Protein AF-A0A6G2DR24-F1 (afdb_monomer_lite)

Sequence (87 aa):
GTGARIVTSHDDVCLIEFQVPASQDFKLAHKEIDQILKRAQVRPLAVGVHNDRQLLQFCYTSEVADSALKILDEAGLPGELRLRQGL

Foldseek 3Di:
DPPPPPQPQPPQKKKKKWQDDPVDDLVVLVVVLVVLCVVVVNAFPDWDQDPVRSMIIGIDGNVCQVVSQVSVVVVVRPTDIDMGHGD

Secondary structure (DSSP, 8-state):
------------EEEEEEE--TTS-HHHHHHHHHHHHHHTT---SEEEEEGGGTEEEEEEEHHHHHHHHHHHHHTT-SSEEEEEE--

Radius of gyration: 14.56 Å; chains: 1; bounding box: 30×23×48 Å

Organism: Streptococcus pneumoniae (NCBI:txid1313)

Structure (mmCIF, N/CA/C/O backbone):
data_AF-A0A6G2DR24-F1
#
_entry.id   AF-A0A6G2DR24-F1
#
loop_
_atom_site.group_PDB
_atom_site.id
_atom_site.type_symbol
_atom_site.label_atom_id
_atom_site.label_alt_id
_atom_site.label_comp_id
_atom_site.label_asym_id
_atom_site.label_entity_id
_atom_site.label_seq_id
_atom_site.pdbx_PDB_ins_code
_atom_site.Cartn_x
_atom_site.Cartn_y
_atom_site.Cartn_z
_atom_site.occupancy
_atom_site.B_iso_or_equiv
_atom_site.auth_seq_id
_atom_site.auth_comp_id
_atom_site.auth_asym_id
_atom_site.auth_atom_id
_atom_site.pdbx_PDB_model_num
ATOM 1 N N . GLY A 1 1 ? -17.631 0.817 -34.823 1.00 40.81 1 GLY A N 1
ATOM 2 C CA . GLY A 1 1 ? -16.287 1.351 -34.558 1.00 40.81 1 GLY A CA 1
ATOM 3 C C . GLY A 1 1 ? -15.719 0.632 -33.363 1.00 40.81 1 GLY A C 1
ATOM 4 O O . GLY A 1 1 ? -16.095 0.941 -32.243 1.00 40.81 1 GLY A O 1
ATOM 5 N N . THR A 1 2 ? -14.909 -0.393 -33.596 1.00 42.38 2 THR A N 1
ATOM 6 C CA . THR A 1 2 ? -14.198 -1.136 -32.554 1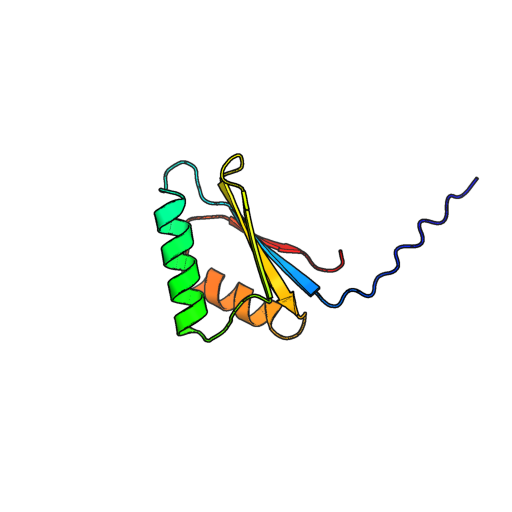.00 42.38 2 THR A CA 1
ATOM 7 C C . THR A 1 2 ? -13.059 -0.256 -32.056 1.00 42.38 2 THR A C 1
ATOM 9 O O . THR A 1 2 ? -12.022 -0.137 -32.699 1.00 42.38 2 THR A O 1
ATOM 12 N N . GLY A 1 3 ? -13.299 0.437 -30.942 1.00 40.75 3 GLY A N 1
ATOM 13 C CA . GLY A 1 3 ? -12.271 1.200 -30.248 1.00 40.75 3 GLY A CA 1
ATOM 14 C C . GLY A 1 3 ? -11.227 0.235 -29.712 1.00 40.75 3 GLY A C 1
ATOM 15 O O . GLY A 1 3 ? -11.445 -0.406 -28.686 1.00 40.75 3 GLY A O 1
ATOM 16 N N . ALA A 1 4 ? -10.116 0.104 -30.428 1.00 53.81 4 ALA A N 1
ATOM 17 C CA . ALA A 1 4 ? -8.922 -0.523 -29.900 1.00 53.81 4 ALA A CA 1
ATOM 18 C C . ALA A 1 4 ? -8.492 0.279 -28.663 1.00 53.81 4 ALA A C 1
ATOM 20 O O . ALA A 1 4 ? -7.982 1.392 -28.780 1.00 53.81 4 ALA A O 1
ATOM 21 N N . ARG A 1 5 ? -8.740 -0.260 -27.464 1.00 51.22 5 ARG A N 1
ATOM 22 C CA . ARG A 1 5 ? -8.036 0.199 -26.268 1.00 51.22 5 ARG A CA 1
ATOM 23 C C . ARG A 1 5 ? -6.642 -0.381 -26.368 1.00 51.22 5 ARG A C 1
ATOM 25 O O . ARG A 1 5 ? -6.430 -1.555 -26.084 1.00 51.22 5 ARG A O 1
ATOM 32 N N . ILE A 1 6 ? -5.720 0.441 -26.837 1.00 47.69 6 ILE A N 1
ATOM 33 C CA . ILE A 1 6 ? -4.299 0.175 -26.704 1.00 47.69 6 ILE A CA 1
ATOM 34 C C . ILE A 1 6 ? -4.011 0.309 -25.205 1.00 47.69 6 ILE A C 1
ATOM 36 O O . ILE A 1 6 ? -3.788 1.402 -24.700 1.00 47.69 6 ILE A O 1
ATOM 40 N N . VAL A 1 7 ? -4.134 -0.799 -24.478 1.00 52.16 7 VAL A N 1
ATOM 41 C CA . VAL A 1 7 ? -3.524 -0.954 -23.160 1.00 52.16 7 VAL A CA 1
ATOM 42 C C . VAL A 1 7 ? -2.056 -1.226 -23.435 1.00 52.16 7 VAL A C 1
ATOM 44 O O . VAL A 1 7 ? -1.673 -2.338 -23.788 1.00 52.16 7 VAL A O 1
ATOM 47 N N . THR A 1 8 ? -1.230 -0.187 -23.374 1.00 45.25 8 THR A N 1
ATOM 48 C CA . THR A 1 8 ? 0.217 -0.365 -23.268 1.00 45.25 8 THR A CA 1
ATOM 49 C C . THR A 1 8 ? 0.500 -0.942 -21.884 1.00 45.25 8 THR A C 1
ATOM 51 O O . THR A 1 8 ? 0.837 -0.217 -20.960 1.00 45.25 8 THR A O 1
ATOM 54 N N . SER A 1 9 ? 0.287 -2.250 -21.735 1.00 47.91 9 SER A N 1
ATOM 55 C CA . SER A 1 9 ? 0.732 -3.047 -20.596 1.00 47.91 9 SER A CA 1
ATOM 56 C C . SER A 1 9 ? 2.252 -3.117 -20.636 1.00 47.91 9 SER A C 1
ATOM 58 O O . SER A 1 9 ? 2.777 -4.025 -21.269 1.00 47.91 9 SER A O 1
ATOM 60 N N . HIS A 1 10 ? 2.946 -2.135 -20.067 1.00 54.09 10 HIS A N 1
ATOM 61 C CA . HIS A 1 10 ? 4.382 -2.205 -19.764 1.00 54.09 10 HIS A CA 1
ATOM 62 C C . HIS A 1 10 ? 4.758 -1.101 -18.768 1.00 54.09 10 HIS A C 1
ATOM 64 O O . HIS A 1 10 ? 5.598 -0.249 -19.031 1.00 54.09 10 HIS A O 1
ATOM 70 N N . ASP A 1 11 ? 4.113 -1.115 -17.609 1.00 53.62 11 ASP A N 1
ATOM 71 C CA . ASP A 1 11 ? 4.696 -0.537 -16.406 1.00 53.62 11 ASP A CA 1
ATOM 72 C C . ASP A 1 11 ? 4.782 -1.705 -15.416 1.00 53.62 11 ASP A C 1
ATOM 74 O O . ASP A 1 11 ? 3.772 -2.149 -14.872 1.00 53.62 11 ASP A O 1
ATOM 78 N N . ASP A 1 12 ? 5.975 -2.296 -15.279 1.00 72.75 12 ASP A N 1
ATOM 79 C CA . ASP A 1 12 ? 6.299 -3.456 -14.423 1.00 72.75 12 ASP A CA 1
ATOM 80 C C . ASP A 1 12 ? 6.235 -3.114 -12.920 1.00 72.75 12 ASP A C 1
ATOM 82 O O . ASP A 1 12 ? 7.100 -3.473 -12.112 1.00 72.75 12 ASP A O 1
ATOM 86 N N . VAL A 1 13 ? 5.202 -2.371 -12.534 1.00 82.19 13 VAL A N 1
ATOM 87 C CA . VAL A 1 13 ? 4.928 -1.970 -11.167 1.00 82.19 13 VAL A CA 1
ATOM 88 C C . VAL A 1 13 ? 3.608 -2.565 -10.702 1.00 82.19 13 VAL A C 1
ATOM 90 O O . VAL A 1 13 ? 2.590 -2.584 -11.394 1.00 82.19 13 VAL A O 1
ATOM 93 N N . CYS A 1 14 ? 3.640 -3.071 -9.482 1.00 90.12 14 CYS A N 1
ATOM 94 C CA . CYS A 1 14 ? 2.490 -3.574 -8.767 1.00 90.12 14 CYS A CA 1
ATOM 95 C C . CYS A 1 14 ? 2.129 -2.597 -7.651 1.00 90.12 14 CYS A C 1
ATOM 97 O O . CYS A 1 14 ? 2.996 -2.035 -6.979 1.00 90.12 14 CYS A O 1
ATOM 99 N N . LEU A 1 15 ? 0.834 -2.444 -7.415 1.00 92.31 15 LEU A N 1
ATOM 100 C CA . LEU A 1 15 ? 0.310 -1.715 -6.274 1.00 92.31 15 LEU A CA 1
ATOM 101 C C . LEU A 1 15 ? -0.242 -2.693 -5.250 1.00 92.31 15 LEU A C 1
ATOM 103 O O . LEU A 1 15 ? -1.088 -3.525 -5.568 1.00 92.31 15 LEU A O 1
ATOM 107 N N . ILE A 1 16 ? 0.191 -2.548 -4.006 1.00 93.69 16 ILE A N 1
ATOM 108 C CA . ILE A 1 16 ? -0.444 -3.186 -2.861 1.00 93.69 16 ILE A CA 1
ATOM 109 C C . ILE A 1 16 ? -1.312 -2.145 -2.172 1.00 93.69 16 ILE A C 1
ATOM 111 O O . ILE A 1 16 ? -0.839 -1.085 -1.773 1.00 93.69 16 ILE A O 1
ATOM 115 N N . GLU A 1 17 ? -2.589 -2.452 -2.048 1.00 94.81 17 GLU A N 1
ATOM 116 C CA . GLU A 1 17 ? -3.602 -1.654 -1.379 1.00 94.81 17 GLU A CA 1
ATOM 117 C C . GLU A 1 17 ? -3.916 -2.288 -0.022 1.00 94.81 17 GLU A C 1
ATOM 119 O O . GLU A 1 17 ? -4.249 -3.468 0.046 1.00 94.81 17 GLU A O 1
ATOM 124 N N . PHE A 1 18 ? -3.811 -1.509 1.054 1.00 94.50 18 PHE A N 1
ATOM 125 C CA . PHE A 1 18 ? -4.237 -1.905 2.391 1.00 94.50 18 PHE A CA 1
ATOM 126 C C . PHE A 1 18 ? -5.378 -1.015 2.865 1.00 94.50 18 PHE A C 1
ATOM 128 O O . PHE A 1 18 ? -5.199 0.183 3.111 1.00 94.50 18 PHE A O 1
ATOM 135 N N . GLN A 1 19 ? -6.553 -1.615 2.994 1.00 94.56 19 GLN A N 1
ATOM 136 C CA . GLN A 1 19 ? -7.739 -0.966 3.516 1.00 94.56 19 GLN A CA 1
ATOM 137 C C . GLN A 1 19 ? -7.729 -1.061 5.042 1.00 94.56 19 GLN A C 1
ATOM 139 O O . GLN A 1 19 ? -7.972 -2.127 5.613 1.00 94.56 19 GLN A O 1
ATOM 144 N N . VAL A 1 20 ? -7.472 0.068 5.699 1.00 92.94 20 VAL A N 1
ATOM 145 C CA . VAL A 1 20 ? -7.541 0.174 7.155 1.00 92.94 20 VAL A CA 1
ATOM 146 C C . VAL A 1 20 ? -9.017 0.106 7.570 1.00 92.94 20 VAL A C 1
ATOM 148 O O . VAL A 1 20 ? -9.850 0.826 7.003 1.00 92.94 20 VAL A O 1
ATOM 151 N N . PRO A 1 21 ? -9.386 -0.753 8.532 1.00 91.50 21 PRO A N 1
ATOM 152 C CA . PRO A 1 21 ? -10.748 -0.821 9.027 1.00 91.50 21 PRO A CA 1
ATOM 153 C C . PRO A 1 21 ? -11.076 0.443 9.818 1.00 91.50 21 PRO A C 1
ATOM 155 O O . PRO A 1 21 ? -10.257 0.949 10.580 1.00 91.50 21 PRO A O 1
ATOM 158 N N . ALA A 1 22 ? -12.325 0.898 9.727 1.00 86.00 22 ALA A N 1
ATOM 159 C CA . ALA A 1 22 ? -12.790 2.102 10.421 1.00 86.00 22 ALA A CA 1
ATOM 160 C C . ALA A 1 22 ? -12.656 2.041 11.960 1.00 86.00 22 ALA A C 1
ATOM 162 O O . ALA A 1 22 ? -12.738 3.068 12.626 1.00 86.00 22 ALA A O 1
ATOM 163 N N . SER A 1 23 ? -12.465 0.845 12.530 1.00 86.25 23 SER A N 1
ATOM 164 C CA . SER A 1 23 ? -12.255 0.646 13.967 1.00 86.25 23 SER A CA 1
ATOM 165 C C . SER A 1 23 ? -10.805 0.865 14.424 1.00 86.25 23 SER A C 1
ATOM 167 O O . SER A 1 23 ? -10.566 0.885 15.631 1.00 86.25 23 SER A O 1
ATOM 169 N N . GLN A 1 24 ? -9.841 0.982 13.507 1.00 86.19 24 GLN A N 1
ATOM 170 C CA . GLN A 1 24 ? -8.424 1.176 13.822 1.00 86.19 24 GLN A CA 1
ATOM 171 C C . GLN A 1 24 ? -7.994 2.609 13.499 1.00 86.19 24 GLN A C 1
ATOM 173 O O . GLN A 1 24 ? -8.476 3.227 12.553 1.00 86.19 24 GLN A O 1
ATOM 178 N N . ASP A 1 25 ? -7.055 3.143 14.282 1.00 90.56 25 ASP A N 1
ATOM 179 C CA . ASP A 1 25 ? -6.450 4.433 13.971 1.00 90.56 25 ASP A CA 1
ATOM 180 C C . ASP A 1 25 ? -5.550 4.320 12.731 1.00 90.56 25 ASP A C 1
ATOM 182 O O . ASP A 1 25 ? -4.587 3.549 12.697 1.00 90.56 25 ASP A O 1
ATOM 186 N N . PHE A 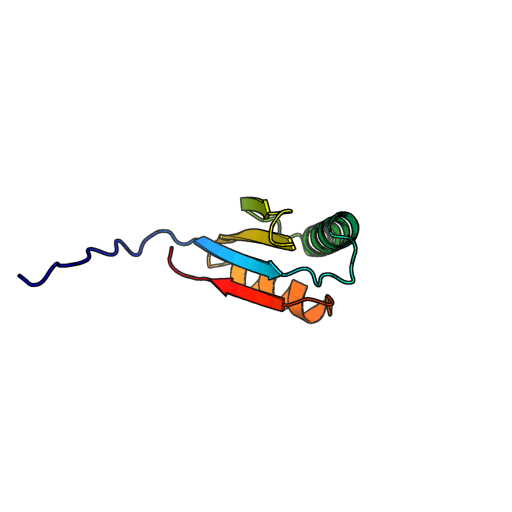1 26 ? -5.849 5.126 11.715 1.00 90.75 26 PHE A N 1
ATOM 187 C CA . PHE A 1 26 ? -5.130 5.120 10.444 1.00 90.75 26 PHE A CA 1
ATOM 188 C C . PHE A 1 26 ? -3.636 5.426 10.581 1.00 90.75 26 PHE A C 1
ATOM 190 O O . PHE A 1 26 ? -2.806 4.833 9.890 1.00 90.75 26 PHE A O 1
ATOM 197 N N . LYS A 1 27 ? -3.264 6.354 11.472 1.00 90.50 27 LYS A N 1
ATOM 198 C CA . LYS A 1 27 ? -1.855 6.716 11.670 1.00 90.50 27 LYS A CA 1
ATOM 199 C C . LYS A 1 27 ? -1.107 5.577 12.345 1.00 90.50 27 LYS A C 1
ATOM 201 O O . LYS A 1 27 ? 0.051 5.341 12.001 1.00 90.50 27 LYS A O 1
ATOM 206 N N . LEU A 1 28 ? -1.756 4.882 13.280 1.00 91.19 28 LEU A N 1
ATOM 207 C CA . LEU A 1 28 ? -1.197 3.692 13.909 1.00 91.19 28 LEU A CA 1
ATOM 208 C C . LEU A 1 28 ? -0.996 2.578 12.877 1.00 91.19 28 LEU A C 1
ATOM 210 O O . LEU A 1 28 ? 0.128 2.103 12.746 1.00 91.19 28 LEU A O 1
ATOM 214 N N . ALA A 1 29 ? -2.022 2.260 12.082 1.00 91.19 29 ALA A N 1
ATOM 215 C CA . ALA A 1 29 ? -1.937 1.247 11.028 1.00 91.19 29 ALA A CA 1
ATOM 216 C C . ALA A 1 29 ? -0.810 1.553 10.025 1.00 91.19 29 ALA A C 1
ATOM 218 O O . ALA A 1 29 ? 0.018 0.695 9.726 1.00 91.19 29 ALA A O 1
ATOM 219 N N . HIS A 1 30 ? -0.713 2.804 9.562 1.00 92.19 30 HIS A N 1
ATOM 220 C CA . HIS A 1 30 ? 0.364 3.232 8.670 1.00 92.19 30 HIS A CA 1
ATOM 221 C C . HIS A 1 30 ? 1.7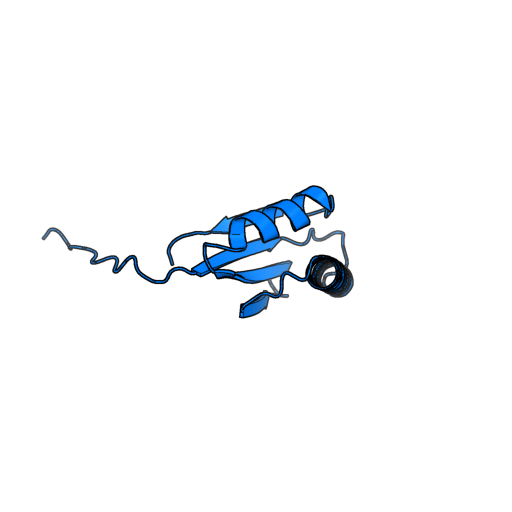49 3.054 9.309 1.00 92.19 30 HIS A C 1
ATOM 223 O O . HIS A 1 30 ? 2.670 2.561 8.660 1.00 92.19 30 HIS A O 1
ATOM 229 N N . LYS A 1 31 ? 1.899 3.419 10.587 1.00 92.56 31 LYS A N 1
ATOM 230 C CA . LYS A 1 31 ? 3.161 3.261 11.316 1.00 92.56 31 LYS A CA 1
ATOM 231 C C . LYS A 1 31 ? 3.537 1.789 11.503 1.00 92.56 31 LYS A C 1
ATOM 233 O O . LYS A 1 31 ? 4.710 1.455 11.360 1.00 92.56 31 LYS A O 1
ATOM 238 N N . GLU A 1 32 ? 2.577 0.923 11.819 1.00 92.62 32 GLU A N 1
ATOM 239 C CA . GLU A 1 32 ? 2.808 -0.520 11.959 1.00 92.62 32 GLU A CA 1
ATOM 240 C C . GLU A 1 32 ? 3.261 -1.140 10.635 1.00 92.62 32 GLU A C 1
ATOM 242 O O . GLU A 1 32 ? 4.276 -1.835 10.598 1.00 92.62 32 GLU A O 1
ATOM 247 N N . ILE A 1 33 ? 2.582 -0.811 9.533 1.00 92.31 33 ILE A N 1
ATOM 248 C CA . ILE A 1 33 ? 2.956 -1.282 8.195 1.00 92.31 33 ILE A CA 1
ATOM 249 C C . ILE A 1 33 ? 4.355 -0.796 7.812 1.00 92.31 33 ILE A C 1
ATOM 251 O O . ILE A 1 33 ? 5.187 -1.595 7.389 1.00 92.31 33 ILE A O 1
ATOM 255 N N . ASP A 1 34 ? 4.663 0.486 8.020 1.00 92.31 34 ASP A N 1
ATOM 256 C CA . ASP A 1 34 ? 6.003 1.030 7.772 1.00 92.31 34 ASP A CA 1
ATOM 257 C C . ASP A 1 34 ? 7.084 0.285 8.577 1.00 92.31 34 ASP A C 1
ATOM 259 O O . ASP A 1 34 ? 8.156 -0.021 8.048 1.00 92.31 34 ASP A O 1
ATOM 263 N N . GLN A 1 35 ? 6.803 -0.078 9.833 1.00 93.31 35 GLN A N 1
ATOM 264 C CA . GLN A 1 35 ? 7.724 -0.867 10.650 1.00 93.31 35 GLN A CA 1
ATOM 265 C C . GLN A 1 35 ? 7.915 -2.293 10.125 1.00 93.31 35 GLN A C 1
ATOM 267 O O . GLN A 1 35 ? 9.054 -2.766 10.079 1.00 93.31 35 GLN A O 1
ATOM 272 N N . ILE A 1 36 ? 6.840 -2.965 9.705 1.00 92.81 36 ILE A N 1
ATOM 273 C CA . ILE A 1 36 ? 6.894 -4.310 9.113 1.00 92.81 36 ILE A CA 1
ATOM 274 C C . ILE A 1 36 ? 7.743 -4.292 7.839 1.00 92.81 36 ILE A C 1
ATOM 276 O O . ILE A 1 36 ? 8.699 -5.061 7.717 1.00 92.81 36 ILE A O 1
ATOM 280 N N . LEU A 1 37 ? 7.462 -3.354 6.932 1.00 92.38 37 LEU A N 1
ATOM 281 C CA . LEU A 1 37 ? 8.187 -3.195 5.672 1.00 92.38 37 LEU A CA 1
ATOM 282 C C . LEU A 1 37 ? 9.671 -2.881 5.900 1.00 92.38 37 LEU A C 1
ATOM 284 O O . LEU A 1 37 ? 10.544 -3.473 5.260 1.00 92.38 37 LEU A O 1
ATOM 288 N N . LYS A 1 38 ? 9.989 -2.004 6.863 1.00 91.75 38 LYS A N 1
ATOM 289 C CA . LYS A 1 38 ? 11.377 -1.710 7.257 1.00 91.75 38 LYS A CA 1
ATOM 290 C C . LYS A 1 38 ? 12.090 -2.930 7.821 1.00 91.75 38 LYS A C 1
ATOM 292 O O . LYS A 1 38 ? 13.241 -3.164 7.460 1.00 91.75 38 LYS A O 1
ATOM 297 N N . ARG A 1 39 ? 11.426 -3.704 8.683 1.00 93.44 39 ARG A N 1
ATOM 298 C CA . ARG A 1 39 ? 11.988 -4.923 9.279 1.00 93.44 39 ARG A CA 1
ATOM 299 C C . ARG A 1 39 ? 12.268 -5.988 8.222 1.00 93.44 39 ARG A C 1
ATOM 301 O O . ARG A 1 39 ? 13.292 -6.658 8.305 1.00 93.44 39 ARG A O 1
ATOM 308 N N . ALA A 1 40 ? 11.394 -6.109 7.229 1.00 91.25 40 ALA A N 1
ATOM 309 C CA . ALA A 1 40 ? 11.571 -7.036 6.122 1.00 91.25 40 ALA A CA 1
ATOM 310 C C . ALA A 1 40 ? 12.548 -6.535 5.042 1.00 91.25 40 ALA A C 1
ATOM 312 O O . ALA A 1 40 ? 12.869 -7.280 4.125 1.00 91.25 40 ALA A O 1
ATOM 313 N N . GLN A 1 41 ? 13.044 -5.296 5.151 1.00 91.81 41 GLN A N 1
ATOM 314 C CA . GLN A 1 41 ? 13.875 -4.631 4.138 1.00 91.81 41 GLN A CA 1
ATOM 315 C C . GLN A 1 41 ? 13.174 -4.467 2.776 1.00 91.81 41 GLN A C 1
ATOM 317 O O . GLN A 1 41 ? 13.831 -4.291 1.753 1.00 91.81 41 GLN A O 1
ATOM 322 N N . VAL A 1 42 ? 11.838 -4.452 2.763 1.00 91.00 42 VAL A N 1
ATOM 323 C CA . VAL A 1 42 ? 11.022 -4.342 1.547 1.00 91.00 42 VAL A CA 1
ATOM 324 C C . VAL A 1 42 ? 10.420 -2.945 1.462 1.00 91.00 42 VAL A C 1
ATOM 326 O O . VAL A 1 42 ? 9.287 -2.690 1.874 1.00 91.00 42 VAL A O 1
ATOM 329 N N . ARG A 1 43 ? 11.213 -1.995 0.955 1.00 91.00 43 ARG A N 1
ATOM 330 C CA . ARG A 1 43 ? 10.777 -0.600 0.823 1.00 91.00 43 ARG A CA 1
ATOM 331 C C . ARG A 1 43 ? 9.977 -0.391 -0.465 1.00 91.00 43 ARG A C 1
ATOM 333 O O . ARG A 1 43 ? 10.465 -0.766 -1.529 1.00 91.00 43 ARG A O 1
ATOM 340 N N . PRO A 1 44 ? 8.789 0.224 -0.387 1.00 92.69 44 PRO A N 1
ATOM 341 C CA . PRO A 1 44 ? 8.032 0.598 -1.571 1.00 92.69 44 PRO A CA 1
ATOM 342 C C . PRO A 1 44 ? 8.741 1.719 -2.336 1.00 92.69 44 PRO A C 1
ATOM 344 O O . PRO A 1 44 ? 9.387 2.584 -1.742 1.00 92.69 44 PRO A O 1
ATOM 347 N N . LEU A 1 45 ? 8.574 1.719 -3.657 1.00 91.69 45 LEU A N 1
ATOM 348 C CA . LEU A 1 45 ? 9.013 2.782 -4.562 1.00 91.69 45 LEU A CA 1
ATOM 349 C C . LEU A 1 45 ? 8.275 4.094 -4.278 1.00 91.69 45 LEU A C 1
ATOM 351 O O . LEU A 1 45 ? 8.856 5.174 -4.341 1.00 91.69 45 LEU A O 1
ATOM 355 N N . ALA A 1 46 ? 6.987 3.991 -3.953 1.00 91.00 46 ALA A N 1
ATOM 356 C CA . ALA A 1 46 ? 6.133 5.113 -3.594 1.00 91.00 46 ALA A CA 1
ATOM 357 C C . ALA A 1 46 ? 5.048 4.660 -2.614 1.00 91.00 46 ALA A C 1
ATOM 359 O O . ALA A 1 46 ? 4.594 3.516 -2.667 1.00 91.00 46 ALA A O 1
ATOM 360 N N . VAL A 1 47 ? 4.613 5.573 -1.745 1.00 93.19 47 VAL A N 1
ATOM 361 C CA . VAL A 1 47 ? 3.519 5.337 -0.797 1.00 93.19 47 VAL A CA 1
ATOM 362 C C . VAL A 1 47 ? 2.418 6.362 -1.038 1.00 93.19 47 VAL A C 1
ATOM 364 O O . VAL A 1 47 ? 2.651 7.565 -0.940 1.00 93.19 47 VAL A O 1
ATOM 367 N N . GLY A 1 48 ? 1.222 5.883 -1.362 1.00 92.50 48 GLY A N 1
ATOM 368 C CA . GLY A 1 48 ? -0.001 6.671 -1.447 1.00 92.50 48 GLY A CA 1
ATOM 369 C C . GLY A 1 48 ? -0.788 6.566 -0.145 1.00 92.50 48 GLY A C 1
ATOM 370 O O . GLY A 1 48 ? -1.026 5.472 0.358 1.00 92.50 48 GLY A O 1
ATOM 371 N N . VAL A 1 49 ? -1.202 7.702 0.409 1.00 93.00 49 VAL A N 1
ATOM 372 C CA . VAL A 1 49 ? -1.931 7.757 1.680 1.00 93.00 49 VAL A CA 1
ATOM 373 C C . VAL A 1 49 ? -3.269 8.448 1.455 1.00 93.00 49 VAL A C 1
ATOM 375 O O . VAL A 1 49 ? -3.321 9.659 1.248 1.00 93.00 49 VAL A O 1
ATOM 378 N N . HIS A 1 50 ? -4.359 7.688 1.528 1.00 92.44 50 HIS A N 1
ATOM 379 C CA . HIS A 1 50 ? -5.714 8.167 1.259 1.00 92.44 50 HIS A CA 1
ATOM 380 C C . HIS A 1 50 ? -6.548 8.139 2.537 1.00 92.44 50 HIS A C 1
ATOM 382 O O . HIS A 1 50 ? -7.332 7.221 2.770 1.00 92.44 50 HIS A O 1
ATOM 388 N N . ASN A 1 51 ? -6.391 9.168 3.373 1.00 86.31 51 ASN A N 1
ATOM 389 C CA . ASN A 1 51 ? -7.108 9.268 4.652 1.00 86.31 51 ASN A CA 1
ATOM 390 C C . ASN A 1 51 ? -8.639 9.276 4.486 1.00 86.31 51 ASN A C 1
ATOM 392 O O . ASN A 1 51 ? -9.338 8.698 5.314 1.00 86.31 51 ASN A O 1
ATOM 396 N N . ASP A 1 52 ? -9.147 9.893 3.411 1.00 89.75 52 ASP A N 1
ATOM 397 C CA . ASP A 1 52 ? -10.583 9.969 3.089 1.00 89.75 52 ASP A CA 1
ATOM 398 C C . ASP A 1 52 ? -11.225 8.581 2.959 1.00 89.75 52 ASP A C 1
ATOM 400 O O . ASP A 1 52 ? -12.325 8.340 3.444 1.00 89.75 52 ASP A O 1
ATOM 404 N N . ARG A 1 53 ? -10.485 7.638 2.369 1.00 90.31 53 ARG A N 1
ATOM 405 C CA . ARG A 1 53 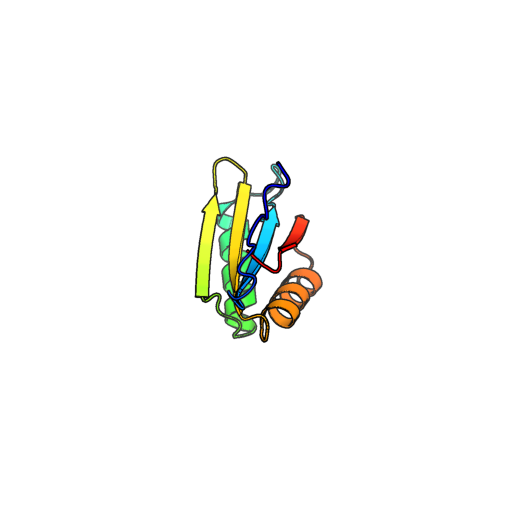? -10.943 6.266 2.132 1.00 90.31 53 ARG A CA 1
ATOM 406 C C . ARG A 1 53 ? -10.297 5.255 3.060 1.00 90.31 53 ARG A C 1
ATOM 408 O O . ARG A 1 53 ? -10.491 4.070 2.842 1.00 90.31 53 ARG A O 1
ATOM 415 N N . GLN A 1 54 ? -9.525 5.692 4.057 1.00 91.62 54 GLN A N 1
ATOM 416 C CA . GLN A 1 54 ? -8.770 4.808 4.952 1.00 91.62 54 GLN A CA 1
ATOM 417 C C . GLN A 1 54 ? -7.906 3.787 4.186 1.00 91.62 54 GLN A C 1
ATOM 419 O O . GLN A 1 54 ? -7.798 2.628 4.571 1.00 91.62 54 GLN A O 1
ATOM 424 N N . LEU A 1 55 ? -7.291 4.217 3.082 1.00 93.62 55 LEU A N 1
ATOM 425 C CA . LEU A 1 55 ? -6.562 3.343 2.165 1.00 93.62 55 LEU A CA 1
ATOM 426 C C . LEU A 1 55 ? -5.084 3.740 2.094 1.00 93.62 55 LEU A C 1
ATOM 428 O O . LEU A 1 55 ? -4.748 4.900 1.849 1.00 93.62 55 LEU A O 1
ATOM 432 N N . LEU A 1 56 ? -4.202 2.762 2.269 1.00 94.44 56 LEU A N 1
ATOM 433 C CA . LEU A 1 56 ? -2.770 2.888 2.020 1.00 94.44 56 LEU A CA 1
ATOM 434 C C . LEU A 1 56 ? -2.420 2.166 0.721 1.00 94.44 56 LEU A C 1
ATOM 436 O O . LEU A 1 56 ? -2.906 1.071 0.463 1.00 94.44 56 LEU A O 1
ATOM 440 N N . GLN A 1 57 ? -1.584 2.786 -0.099 1.00 94.19 57 GLN A N 1
ATOM 441 C CA . GLN A 1 57 ? -1.096 2.239 -1.357 1.00 94.19 57 GLN A CA 1
ATOM 442 C C . GLN A 1 57 ? 0.422 2.169 -1.326 1.00 94.19 57 GLN A C 1
ATOM 444 O O . GLN A 1 57 ? 1.086 3.143 -0.986 1.00 94.19 57 GLN A O 1
ATOM 449 N N . PHE A 1 58 ? 0.970 1.039 -1.739 1.00 94.62 58 PHE A N 1
ATOM 450 C CA . PHE A 1 58 ? 2.401 0.796 -1.786 1.00 94.62 58 PHE A CA 1
ATOM 451 C C . PHE A 1 58 ? 2.774 0.340 -3.188 1.00 94.62 58 PHE A C 1
ATOM 453 O O .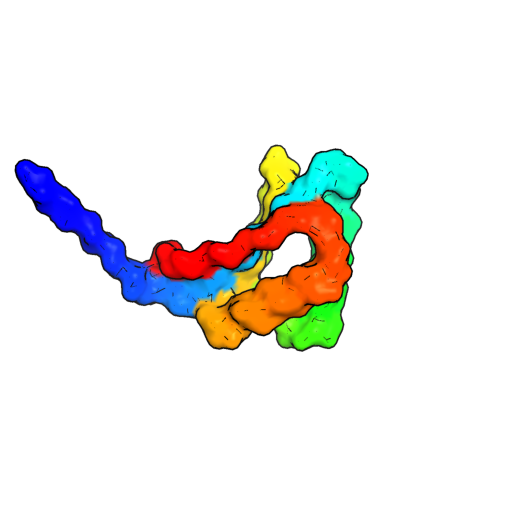 PHE A 1 58 ? 2.283 -0.678 -3.668 1.00 94.62 58 PHE A O 1
ATOM 460 N N . CYS A 1 59 ? 3.622 1.113 -3.853 1.00 93.12 59 CYS A N 1
ATOM 461 C CA . CYS A 1 59 ? 4.116 0.791 -5.181 1.00 93.12 59 CYS A CA 1
ATOM 462 C C . CYS A 1 59 ? 5.391 -0.040 -5.079 1.00 93.12 59 CYS A C 1
ATOM 464 O O . CYS A 1 59 ? 6.321 0.334 -4.366 1.00 93.12 59 CYS A O 1
ATOM 466 N N . TYR A 1 60 ? 5.435 -1.147 -5.804 1.00 91.75 60 TYR A N 1
ATOM 467 C CA . TYR A 1 60 ? 6.541 -2.095 -5.843 1.00 91.75 60 TYR A CA 1
ATOM 468 C C . TYR A 1 60 ? 6.835 -2.497 -7.283 1.00 91.75 60 TYR A C 1
ATOM 470 O O . TYR A 1 60 ? 5.965 -2.390 -8.139 1.00 91.75 60 TYR A O 1
ATOM 478 N N . THR A 1 61 ? 8.036 -3.000 -7.556 1.00 90.19 61 THR A N 1
ATOM 479 C CA . THR A 1 61 ? 8.278 -3.727 -8.809 1.00 90.19 61 THR A CA 1
ATOM 480 C C . THR A 1 61 ? 7.622 -5.103 -8.737 1.00 90.19 61 THR A C 1
ATOM 482 O O . THR A 1 61 ? 7.453 -5.655 -7.644 1.00 90.19 61 THR A O 1
ATOM 485 N N . SER A 1 62 ? 7.285 -5.690 -9.886 1.00 86.12 62 SER A N 1
ATOM 486 C CA . SER A 1 62 ? 6.726 -7.050 -9.956 1.00 86.12 62 SER A CA 1
ATOM 487 C C . SER A 1 62 ? 7.580 -8.100 -9.230 1.00 86.12 62 SER A C 1
ATOM 489 O O . SER A 1 62 ? 7.038 -9.047 -8.669 1.00 86.12 62 SER A O 1
ATOM 491 N N . GLU A 1 63 ? 8.901 -7.907 -9.183 1.00 87.50 63 GLU A N 1
ATOM 492 C CA . GLU A 1 63 ? 9.849 -8.814 -8.522 1.00 87.50 63 GLU A CA 1
ATOM 493 C C . GLU A 1 63 ? 9.648 -8.900 -7.004 1.00 87.50 63 GLU A C 1
ATOM 495 O O . GLU A 1 63 ? 9.742 -9.980 -6.424 1.00 87.50 63 GLU A O 1
ATOM 500 N N . VAL A 1 64 ? 9.377 -7.768 -6.346 1.00 90.75 64 VAL A N 1
ATOM 501 C CA . VAL A 1 64 ? 9.282 -7.703 -4.876 1.00 90.75 64 VAL A CA 1
ATOM 502 C C . VAL A 1 64 ? 7.845 -7.613 -4.373 1.00 90.75 64 VAL A C 1
ATOM 504 O O . VAL A 1 64 ? 7.614 -7.794 -3.180 1.00 90.75 64 VAL A O 1
ATOM 507 N N . ALA A 1 65 ? 6.877 -7.353 -5.253 1.00 90.31 65 ALA A N 1
ATOM 508 C CA . ALA A 1 65 ? 5.478 -7.163 -4.884 1.00 90.31 65 ALA A CA 1
ATOM 509 C C . ALA A 1 65 ? 4.854 -8.397 -4.225 1.00 90.31 65 ALA A C 1
ATOM 511 O O . ALA A 1 65 ? 4.181 -8.268 -3.207 1.00 90.31 65 ALA A O 1
ATOM 512 N N . ASP A 1 66 ? 5.114 -9.590 -4.762 1.00 90.56 66 ASP A N 1
ATOM 513 C CA . ASP A 1 66 ? 4.611 -10.840 -4.182 1.00 90.56 66 ASP A CA 1
ATOM 514 C C . ASP A 1 66 ? 5.175 -11.063 -2.769 1.00 90.56 66 ASP A C 1
ATOM 516 O O . ASP A 1 66 ? 4.438 -11.325 -1.819 1.00 90.56 66 ASP A O 1
ATOM 520 N N . SER A 1 67 ? 6.480 -10.819 -2.602 1.00 92.44 67 SER A N 1
ATOM 521 C CA . SER A 1 67 ? 7.145 -10.919 -1.299 1.00 92.44 67 SER A CA 1
ATOM 522 C C . SER A 1 67 ? 6.593 -9.898 -0.304 1.00 92.44 67 SER A C 1
ATOM 524 O O . SER A 1 67 ? 6.285 -10.252 0.831 1.00 92.44 67 SER A O 1
ATOM 526 N N . ALA A 1 68 ? 6.434 -8.639 -0.725 1.00 92.94 68 ALA A N 1
ATOM 527 C CA . ALA A 1 68 ? 5.870 -7.574 0.098 1.00 92.94 68 ALA A CA 1
ATOM 528 C C . ALA A 1 68 ? 4.444 -7.905 0.555 1.00 92.94 68 ALA A C 1
ATOM 530 O O . ALA A 1 68 ? 4.132 -7.763 1.736 1.00 92.94 68 ALA A O 1
ATOM 531 N N . LEU A 1 69 ? 3.595 -8.378 -0.365 1.00 93.00 69 LEU A N 1
ATOM 532 C CA . LEU A 1 69 ? 2.222 -8.772 -0.065 1.00 93.00 69 LEU A CA 1
ATOM 533 C C . LEU A 1 69 ? 2.201 -9.892 0.968 1.00 93.00 69 LEU A C 1
ATOM 535 O O . LEU A 1 69 ? 1.497 -9.785 1.968 1.00 93.00 69 LEU A O 1
ATOM 539 N N . LYS A 1 70 ? 3.011 -10.929 0.752 1.00 93.19 70 LYS A N 1
ATOM 540 C CA . LYS A 1 70 ? 3.097 -12.070 1.655 1.00 93.19 70 LYS A CA 1
ATOM 541 C C . LYS A 1 70 ? 3.556 -11.660 3.055 1.00 93.19 70 LYS A C 1
ATOM 543 O O . LYS A 1 70 ? 2.959 -12.086 4.030 1.00 93.19 70 LYS A O 1
ATOM 548 N N . ILE A 1 71 ? 4.550 -10.777 3.168 1.00 93.44 71 ILE A N 1
ATOM 549 C CA . ILE A 1 71 ? 5.008 -10.241 4.461 1.00 93.44 71 ILE A CA 1
ATOM 550 C C . ILE A 1 71 ? 3.877 -9.513 5.202 1.00 93.44 71 ILE A C 1
ATOM 552 O O . ILE A 1 71 ? 3.754 -9.647 6.418 1.00 93.44 71 ILE A O 1
ATOM 556 N N . LEU A 1 72 ? 3.074 -8.720 4.488 1.00 92.56 72 LEU A N 1
ATOM 557 C CA . LEU A 1 72 ? 1.949 -7.990 5.077 1.00 92.56 72 LEU A CA 1
ATOM 558 C C . LEU A 1 72 ? 0.810 -8.933 5.488 1.00 92.56 72 LEU A C 1
ATOM 560 O O . LEU A 1 72 ? 0.204 -8.721 6.537 1.00 92.56 72 LEU A O 1
ATOM 564 N N . ASP A 1 73 ? 0.553 -9.973 4.694 1.00 92.12 73 ASP A N 1
ATOM 565 C CA . ASP A 1 73 ? -0.434 -11.017 4.985 1.00 92.12 73 ASP A CA 1
ATOM 566 C C . ASP A 1 73 ? -0.017 -11.851 6.211 1.00 92.12 73 ASP A C 1
ATOM 568 O O . ASP A 1 73 ? -0.772 -11.974 7.175 1.00 92.12 73 ASP A O 1
ATOM 572 N N . GLU A 1 74 ? 1.241 -12.304 6.251 1.00 92.69 74 GLU A N 1
ATOM 573 C CA . GLU A 1 74 ? 1.826 -13.045 7.377 1.00 92.69 74 GLU A CA 1
ATOM 574 C C . GLU A 1 74 ? 1.916 -12.207 8.661 1.00 92.69 74 GLU A C 1
ATOM 576 O O . GLU A 1 74 ? 1.919 -12.758 9.763 1.00 92.69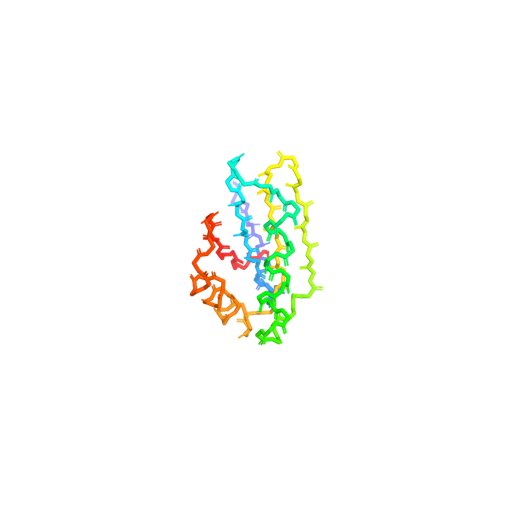 74 GLU A O 1
ATOM 581 N N . ALA A 1 75 ? 1.960 -10.875 8.551 1.00 90.12 75 ALA A N 1
ATOM 582 C CA . ALA A 1 75 ? 1.908 -9.988 9.710 1.00 90.12 75 ALA A CA 1
ATOM 583 C C . ALA A 1 75 ? 0.530 -9.971 10.400 1.00 90.12 75 ALA A C 1
ATOM 585 O O . ALA A 1 75 ? 0.434 -9.478 11.525 1.00 90.12 75 ALA A O 1
ATOM 586 N N . GLY A 1 76 ? -0.521 -10.506 9.763 1.00 87.69 76 GLY A N 1
ATOM 587 C CA . GLY A 1 76 ? -1.856 -10.620 10.354 1.00 87.69 76 GLY A CA 1
ATOM 588 C C . GLY A 1 76 ? -2.517 -9.267 10.613 1.00 87.69 76 GLY A C 1
ATOM 589 O O . GLY A 1 76 ? -3.201 -9.091 11.622 1.00 87.69 76 GLY A O 1
ATOM 590 N N . LEU A 1 77 ? -2.275 -8.292 9.732 1.00 87.88 77 LEU A N 1
ATOM 591 C CA . LEU A 1 77 ? -2.816 -6.945 9.871 1.00 87.88 77 LEU A CA 1
ATOM 592 C C . LEU A 1 77 ? -4.355 -6.980 9.847 1.00 87.88 77 LEU A C 1
ATOM 594 O O . LEU A 1 77 ? -4.938 -7.584 8.944 1.00 87.88 77 LEU A O 1
ATOM 598 N N . PRO A 1 78 ? -5.039 -6.314 10.793 1.00 84.88 78 PRO A N 1
ATOM 599 C CA . PRO A 1 78 ? -6.492 -6.248 10.795 1.00 84.88 78 PRO A CA 1
ATOM 600 C C . PRO A 1 78 ? -6.935 -5.268 9.706 1.00 84.88 78 PRO A C 1
ATOM 602 O O . PRO A 1 78 ? -7.086 -4.085 9.961 1.00 84.88 78 PRO A O 1
ATOM 605 N N . GLY A 1 79 ? -7.094 -5.742 8.475 1.00 88.38 79 GLY A N 1
ATOM 606 C CA . GLY A 1 79 ? -7.514 -4.956 7.316 1.00 88.38 79 GLY A CA 1
ATOM 607 C C . GLY A 1 79 ? -7.576 -5.817 6.060 1.00 88.38 79 GLY A C 1
ATOM 608 O O . GLY A 1 79 ? -7.337 -7.021 6.116 1.00 88.38 79 GLY A O 1
ATOM 609 N N . GLU A 1 80 ? -7.923 -5.212 4.927 1.00 92.12 80 GLU A N 1
ATOM 610 C CA . GLU A 1 80 ? -7.981 -5.934 3.652 1.00 92.12 80 GLU A CA 1
ATOM 611 C C . GLU A 1 80 ? -6.764 -5.590 2.792 1.00 92.12 80 GLU A C 1
ATOM 613 O O . GLU A 1 80 ? -6.537 -4.424 2.467 1.00 92.12 80 GLU A O 1
ATOM 618 N N . LEU A 1 81 ? -5.990 -6.612 2.423 1.00 93.44 81 LEU A N 1
ATOM 619 C CA . LEU A 1 81 ? -4.864 -6.505 1.499 1.00 93.44 81 LEU A CA 1
ATOM 620 C C . LEU A 1 81 ? -5.315 -6.866 0.083 1.00 93.44 81 LEU A C 1
ATOM 622 O O . LEU A 1 81 ? -5.938 -7.904 -0.139 1.00 93.44 81 LEU A O 1
ATOM 626 N N . ARG A 1 82 ? -4.968 -6.030 -0.896 1.00 92.50 82 ARG A N 1
ATOM 627 C CA . ARG A 1 82 ? -5.205 -6.292 -2.319 1.00 92.50 82 ARG A CA 1
ATOM 628 C C . ARG A 1 82 ? -3.948 -6.022 -3.124 1.00 92.50 82 ARG A C 1
ATOM 630 O O . ARG A 1 82 ? -3.349 -4.960 -3.006 1.00 92.50 82 ARG A O 1
ATOM 637 N N . LEU A 1 83 ? -3.588 -6.957 -3.996 1.00 90.75 83 LEU A N 1
ATOM 638 C CA . LEU A 1 83 ? -2.544 -6.759 -4.995 1.00 90.75 83 LEU A CA 1
ATOM 639 C C . LEU A 1 83 ? -3.184 -6.394 -6.334 1.00 90.75 83 LEU A C 1
ATOM 641 O O . LEU A 1 83 ? -4.053 -7.103 -6.838 1.00 90.75 83 LEU A O 1
ATOM 645 N N . ARG A 1 84 ? -2.736 -5.288 -6.920 1.00 87.62 84 ARG A N 1
ATOM 646 C CA . ARG A 1 84 ? -3.121 -4.826 -8.251 1.00 87.62 84 ARG A CA 1
ATOM 647 C C . ARG A 1 84 ? -1.895 -4.828 -9.146 1.00 87.62 84 ARG A C 1
ATOM 649 O O . ARG A 1 84 ? -0.910 -4.153 -8.865 1.00 87.62 84 ARG A O 1
ATOM 656 N N . GLN A 1 85 ? -1.981 -5.588 -10.227 1.00 79.69 85 GLN A N 1
ATOM 657 C CA . GLN A 1 85 ? -0.930 -5.717 -11.231 1.00 79.69 85 GLN A CA 1
ATOM 658 C C . GLN A 1 85 ? -1.424 -5.098 -12.544 1.00 79.69 85 GLN A C 1
ATOM 660 O O . GLN A 1 85 ? -2.601 -5.249 -12.876 1.00 79.69 85 GLN A O 1
ATOM 665 N N . GLY A 1 86 ? -0.538 -4.423 -13.281 1.00 60.69 86 GLY A N 1
ATOM 666 C CA . GLY A 1 86 ? -0.825 -3.931 -14.634 1.00 60.69 86 GLY A CA 1
ATOM 667 C C . GLY A 1 86 ? -1.665 -2.655 -14.682 1.00 60.69 86 GLY A C 1
ATOM 668 O O . GLY A 1 86 ? -2.775 -2.673 -15.218 1.00 60.69 86 GLY A O 1
ATOM 669 N N . LEU A 1 87 ? -1.137 -1.566 -14.113 1.00 52.62 87 LEU A N 1
ATOM 670 C CA . LEU A 1 87 ? -1.667 -0.220 -14.360 1.00 52.62 87 LEU A CA 1
ATOM 671 C C . LEU A 1 87 ? -1.401 0.245 -15.795 1.00 52.62 87 LEU A C 1
ATOM 673 O O . LEU A 1 87 ? -0.344 -0.124 -16.349 1.00 52.62 87 LEU A O 1
#

pLDDT: mean 84.65, std 15.27, range [40.75, 94.81]